Protein AF-A0A135SQZ9-F1 (afdb_monomer_lite)

Radius of gyration: 16.14 Å; chains: 1; bounding box: 39×39×43 Å

Secondary structure (DSSP, 8-state):
-HHHHHHHHHHHHHHHGGG-S-S--EEEEE--TTSTT---EEEEEE-SSGGGT---TTS-TTTTHHHH-TTS--S------PPS--PPPPPHHHHHIIIIIIHHHHHHHHHHHTT--

pLDDT: mean 85.38, std 8.48, range [63.5, 97.44]

Structure (mmCIF, N/CA/C/O backbone):
data_AF-A0A135SQZ9-F1
#
_entry.id   AF-A0A135SQZ9-F1
#
loop_
_atom_site.group_PDB
_atom_site.id
_atom_site.type_symbol
_atom_site.label_atom_id
_atom_site.label_alt_id
_atom_site.label_comp_id
_atom_site.label_asym_id
_atom_site.label_entity_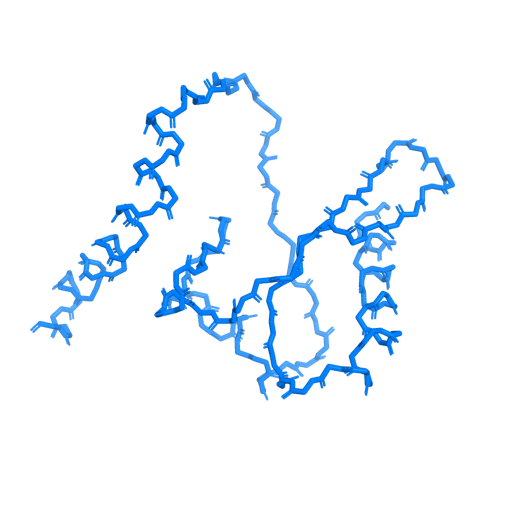id
_atom_site.label_seq_id
_atom_site.pdbx_PDB_ins_code
_atom_site.Cartn_x
_atom_site.Cartn_y
_atom_site.Cartn_z
_atom_site.occupancy
_atom_site.B_iso_or_equiv
_atom_site.auth_seq_id
_atom_site.auth_comp_id
_atom_site.auth_asym_id
_atom_site.auth_atom_id
_atom_site.pdbx_PDB_model_num
ATOM 1 N N . MET A 1 1 ? 0.351 -3.744 17.844 1.00 87.19 1 MET A N 1
ATOM 2 C CA . MET A 1 1 ? 0.010 -2.603 16.967 1.00 87.19 1 MET A CA 1
ATOM 3 C C . MET A 1 1 ? 0.048 -2.998 15.489 1.00 87.19 1 MET A C 1
ATOM 5 O O . MET A 1 1 ? -1.019 -3.154 14.916 1.00 87.19 1 MET A O 1
ATOM 9 N N . LEU A 1 2 ? 1.218 -3.277 14.897 1.00 89.44 2 LEU A N 1
ATOM 10 C CA . LEU A 1 2 ? 1.350 -3.604 13.460 1.00 89.44 2 LEU A CA 1
ATOM 11 C C . LEU A 1 2 ? 0.517 -4.811 13.000 1.00 89.44 2 LEU A C 1
ATOM 13 O O . LEU A 1 2 ? -0.160 -4.740 11.982 1.00 89.44 2 LEU A O 1
ATOM 17 N N . GLY A 1 3 ? 0.480 -5.893 13.786 1.00 91.00 3 GLY A N 1
ATOM 18 C CA . GLY A 1 3 ? -0.378 -7.044 13.471 1.00 91.00 3 GLY A CA 1
ATOM 19 C C . GLY A 1 3 ? -1.875 -6.702 13.448 1.00 91.00 3 GLY A C 1
ATOM 20 O O . GLY A 1 3 ? -2.613 -7.223 12.615 1.00 91.00 3 GLY A O 1
ATOM 21 N N . ARG A 1 4 ? -2.324 -5.776 14.311 1.00 93.69 4 ARG A N 1
ATOM 22 C CA . ARG A 1 4 ? -3.709 -5.274 14.310 1.00 93.69 4 ARG A CA 1
ATOM 23 C C . ARG A 1 4 ? -3.971 -4.406 13.080 1.00 93.69 4 ARG A C 1
ATOM 25 O O . ARG A 1 4 ? -5.000 -4.599 12.447 1.00 93.69 4 ARG A O 1
ATOM 32 N N . LEU A 1 5 ? -3.033 -3.527 12.718 1.00 94.06 5 LEU A N 1
ATOM 33 C CA . LEU A 1 5 ? -3.103 -2.711 11.502 1.00 94.06 5 LEU A CA 1
ATOM 34 C C . LEU A 1 5 ? -3.258 -3.594 10.253 1.00 94.06 5 LEU A C 1
ATOM 36 O O . LEU A 1 5 ? -4.218 -3.435 9.506 1.00 94.06 5 LEU A O 1
ATOM 40 N N . ALA A 1 6 ? -2.375 -4.583 10.080 1.00 93.06 6 ALA A N 1
ATOM 41 C CA . ALA A 1 6 ? -2.443 -5.526 8.964 1.00 93.06 6 ALA A CA 1
ATOM 42 C C . ALA A 1 6 ? -3.755 -6.327 8.953 1.00 93.06 6 ALA A C 1
ATOM 44 O O . ALA A 1 6 ? -4.372 -6.506 7.905 1.00 93.06 6 ALA A O 1
ATOM 45 N N . SER A 1 7 ? -4.216 -6.787 10.121 1.00 93.88 7 SER A N 1
ATOM 46 C CA . SER A 1 7 ? -5.485 -7.511 10.233 1.00 93.88 7 SER A CA 1
ATOM 47 C C . SER A 1 7 ? -6.680 -6.650 9.814 1.00 93.88 7 SER A C 1
ATOM 49 O O . SER A 1 7 ? -7.496 -7.085 9.002 1.00 93.88 7 SER A O 1
ATOM 51 N N . GLN A 1 8 ? -6.758 -5.409 10.303 1.00 95.81 8 GLN A N 1
ATOM 52 C CA . GLN A 1 8 ? -7.828 -4.484 9.936 1.00 95.81 8 GLN A CA 1
ATOM 53 C C . GLN A 1 8 ? -7.774 -4.093 8.451 1.00 95.81 8 GLN A C 1
ATOM 55 O O . GLN A 1 8 ? -8.821 -4.044 7.813 1.00 95.81 8 GLN A O 1
ATOM 60 N N . ALA A 1 9 ? -6.587 -3.899 7.868 1.00 94.38 9 ALA A N 1
ATOM 61 C CA . ALA A 1 9 ? -6.439 -3.638 6.435 1.00 94.38 9 ALA A CA 1
ATOM 62 C C . ALA A 1 9 ? -6.925 -4.819 5.571 1.00 94.38 9 ALA A C 1
ATOM 64 O O . ALA A 1 9 ? -7.659 -4.624 4.604 1.00 94.38 9 ALA A O 1
ATOM 65 N N . ARG A 1 10 ? -6.610 -6.064 5.956 1.00 91.94 10 ARG A N 1
ATOM 66 C CA . ARG A 1 10 ? -7.148 -7.260 5.278 1.00 91.94 10 ARG A CA 1
ATOM 67 C C . ARG A 1 10 ? -8.662 -7.379 5.423 1.00 91.94 10 ARG A C 1
ATOM 69 O O . ARG A 1 10 ? -9.344 -7.786 4.483 1.00 91.94 10 ARG A O 1
ATOM 76 N N . HIS A 1 11 ? -9.194 -7.024 6.591 1.00 94.19 11 HIS A N 1
ATOM 77 C CA . HIS A 1 11 ? -10.635 -7.005 6.813 1.00 94.19 11 HIS A CA 1
ATOM 78 C C . HIS A 1 11 ? -11.326 -5.940 5.950 1.00 94.19 11 HIS A C 1
ATOM 80 O O . HIS A 1 11 ? -12.350 -6.234 5.337 1.00 94.19 11 HIS A O 1
ATOM 86 N N . LEU A 1 12 ? -10.740 -4.743 5.836 1.00 94.56 12 LEU A N 1
ATOM 87 C CA . LEU A 1 12 ? -11.196 -3.700 4.917 1.00 94.56 12 LEU A CA 1
ATOM 88 C C . LEU A 1 12 ? -11.238 -4.226 3.477 1.00 94.56 12 LEU A C 1
ATOM 90 O O . LEU A 1 12 ? -12.286 -4.135 2.845 1.00 94.56 12 LEU A O 1
ATOM 94 N N . TRP A 1 13 ? -10.150 -4.837 2.991 1.00 91.62 13 TRP A N 1
ATOM 95 C CA . TRP A 1 13 ? -10.116 -5.446 1.656 1.00 91.62 13 TRP A CA 1
ATOM 96 C C . TRP A 1 13 ? -11.230 -6.478 1.469 1.00 91.62 13 TRP A C 1
ATOM 98 O O . TRP A 1 13 ? -11.989 -6.393 0.512 1.00 91.62 13 TRP A O 1
ATOM 108 N N . SER A 1 14 ? -11.391 -7.400 2.420 1.00 91.44 14 SER A N 1
ATOM 109 C CA . SER A 1 14 ? -12.410 -8.459 2.349 1.00 91.44 14 SER A CA 1
ATOM 110 C C . SER A 1 14 ? -13.838 -7.911 2.244 1.00 91.44 14 SER A C 1
ATOM 112 O O . SER A 1 14 ? -14.709 -8.574 1.688 1.00 91.44 14 SER A O 1
ATOM 114 N N . ARG A 1 15 ? -14.085 -6.708 2.779 1.00 94.38 15 ARG A N 1
ATOM 115 C CA . ARG A 1 15 ? -15.381 -6.028 2.697 1.00 94.38 15 ARG A CA 1
ATOM 116 C C . ARG A 1 15 ? -15.614 -5.335 1.362 1.00 94.38 15 ARG A C 1
ATOM 118 O O . ARG A 1 15 ? -16.744 -5.350 0.900 1.00 94.38 15 ARG A O 1
ATOM 125 N N . ILE A 1 16 ? -14.589 -4.706 0.786 1.00 93.50 16 ILE A N 1
ATOM 126 C CA . ILE A 1 16 ? -14.742 -3.897 -0.435 1.00 93.50 16 ILE A CA 1
ATOM 127 C C . ILE A 1 16 ? -14.502 -4.703 -1.714 1.00 93.50 16 ILE A C 1
ATOM 129 O O . ILE A 1 16 ? -15.097 -4.397 -2.737 1.00 93.50 16 ILE A O 1
ATOM 133 N N . ALA A 1 17 ? -13.664 -5.743 -1.669 1.00 90.94 17 ALA A N 1
ATOM 134 C CA . ALA A 1 17 ? -13.288 -6.539 -2.837 1.00 90.94 17 ALA A CA 1
ATOM 135 C C . ALA A 1 17 ? -14.475 -7.112 -3.634 1.00 90.94 17 ALA A C 1
ATOM 137 O O . ALA A 1 17 ? -14.402 -7.079 -4.861 1.00 90.94 17 ALA A O 1
ATOM 138 N N . PRO A 1 18 ? -15.567 -7.604 -3.007 1.00 93.06 18 PRO A N 1
ATOM 139 C CA . PRO A 1 18 ? -16.712 -8.136 -3.750 1.00 93.06 18 PRO A CA 1
ATOM 140 C C . PRO A 1 18 ? -17.408 -7.118 -4.662 1.00 93.06 18 PRO A C 1
ATOM 142 O O . PRO A 1 18 ? -18.033 -7.520 -5.640 1.00 93.06 18 PRO A O 1
ATOM 145 N N . ASP A 1 19 ? -17.291 -5.822 -4.360 1.00 93.38 19 ASP A N 1
ATOM 146 C CA . ASP A 1 19 ? -17.930 -4.740 -5.117 1.00 93.38 19 ASP A CA 1
ATOM 147 C C . ASP A 1 19 ? -17.033 -4.195 -6.247 1.00 93.38 19 ASP A C 1
ATOM 149 O O . ASP A 1 19 ? -17.442 -3.319 -7.013 1.00 93.38 19 ASP A O 1
ATOM 153 N N . LEU A 1 20 ? -15.795 -4.689 -6.358 1.00 88.88 20 LEU A N 1
ATOM 154 C CA . LEU A 1 20 ? -14.786 -4.187 -7.286 1.00 88.88 20 LEU A CA 1
ATOM 155 C C . LEU A 1 20 ? -14.625 -5.132 -8.484 1.00 88.88 20 LEU A C 1
ATOM 157 O O . LEU A 1 20 ? -14.487 -6.343 -8.345 1.00 88.88 20 LEU A O 1
ATOM 161 N N . ASN A 1 21 ? -14.574 -4.563 -9.692 1.00 88.12 21 ASN A N 1
ATOM 162 C CA . ASN A 1 21 ? -14.432 -5.317 -10.947 1.00 88.12 21 ASN A CA 1
ATOM 163 C C . ASN A 1 21 ? -12.968 -5.590 -11.347 1.00 88.12 21 ASN A C 1
ATOM 165 O O . ASN A 1 21 ? -12.681 -5.862 -12.514 1.00 88.12 21 ASN A O 1
ATOM 169 N N . PHE A 1 22 ? -12.025 -5.504 -10.411 1.00 84.62 22 PHE A N 1
ATOM 170 C CA . PHE A 1 22 ? -10.604 -5.758 -10.654 1.00 84.62 22 PHE A CA 1
ATOM 171 C C . PHE A 1 22 ? -10.046 -6.772 -9.657 1.00 84.62 22 PHE A C 1
ATOM 173 O O . PHE A 1 22 ? -10.502 -6.881 -8.524 1.00 84.62 22 PHE A O 1
ATOM 180 N N . LYS A 1 23 ? -9.050 -7.541 -10.109 1.00 79.56 23 LYS A N 1
ATOM 181 C CA . LYS A 1 23 ? -8.460 -8.649 -9.339 1.00 79.56 23 LYS A CA 1
ATOM 182 C C . LYS A 1 23 ? -7.366 -8.203 -8.369 1.00 79.56 23 LYS A C 1
ATOM 184 O O . LYS A 1 23 ? -7.062 -8.932 -7.431 1.00 79.56 23 LYS A O 1
ATOM 189 N N . SER A 1 24 ? -6.759 -7.047 -8.617 1.00 86.88 24 SER A N 1
ATOM 190 C CA . SER A 1 24 ? -5.675 -6.491 -7.813 1.00 86.88 24 SER A CA 1
ATOM 191 C C . SER A 1 24 ? -5.701 -4.967 -7.857 1.00 86.88 24 SER A C 1
ATOM 193 O O . SER A 1 24 ? -6.098 -4.364 -8.855 1.00 86.88 24 SER A O 1
ATOM 195 N N . CYS A 1 25 ? -5.289 -4.354 -6.753 1.00 91.56 25 CYS A N 1
ATOM 196 C CA . CYS A 1 25 ? -5.163 -2.913 -6.586 1.00 91.56 25 CYS A CA 1
ATOM 197 C C . CYS A 1 25 ? -4.172 -2.610 -5.460 1.00 91.56 25 CYS A C 1
ATOM 199 O O . CYS A 1 25 ? -3.794 -3.503 -4.697 1.00 91.56 25 CYS A O 1
ATOM 201 N N . ILE A 1 26 ? -3.804 -1.342 -5.333 1.00 92.19 26 ILE A N 1
ATOM 202 C CA . ILE A 1 26 ? -3.120 -0.794 -4.165 1.00 92.19 26 ILE A CA 1
ATOM 203 C C . ILE A 1 26 ? -4.137 0.008 -3.355 1.00 92.19 26 ILE A C 1
ATOM 205 O O . ILE A 1 26 ? -4.933 0.758 -3.916 1.00 92.19 26 ILE A O 1
ATOM 209 N N . LEU A 1 27 ? -4.150 -0.201 -2.039 1.00 93.62 27 LEU A N 1
ATOM 210 C CA . LEU A 1 27 ? -5.020 0.523 -1.117 1.00 93.62 27 LEU A CA 1
ATOM 211 C C . LEU A 1 27 ? -4.168 1.447 -0.261 1.00 93.62 27 LEU A C 1
ATOM 213 O O . LEU A 1 27 ? -3.340 0.967 0.516 1.00 93.62 27 LEU A O 1
ATOM 217 N N . ASP A 1 28 ? -4.439 2.742 -0.340 1.00 94.31 28 ASP A N 1
ATOM 218 C CA . ASP A 1 28 ? -3.902 3.693 0.621 1.00 94.31 28 ASP A CA 1
ATOM 219 C C . ASP A 1 28 ? -4.858 3.790 1.800 1.00 94.31 28 ASP A C 1
ATOM 221 O O . ASP A 1 28 ? -6.065 4.023 1.656 1.00 94.31 28 ASP A O 1
ATOM 225 N N . VAL A 1 29 ? -4.310 3.567 2.990 1.00 95.69 29 VAL A N 1
ATOM 226 C CA . VAL A 1 29 ? -5.078 3.496 4.226 1.00 95.69 29 VAL A CA 1
ATOM 227 C C . VAL A 1 29 ? -4.517 4.426 5.287 1.00 95.69 29 VAL A C 1
ATOM 229 O O . VAL A 1 29 ? -3.313 4.650 5.380 1.00 95.69 29 VAL A O 1
ATOM 232 N N . TYR A 1 30 ? -5.408 4.927 6.133 1.00 95.56 30 TYR A N 1
ATOM 233 C CA . TYR A 1 30 ? -5.072 5.756 7.280 1.00 95.56 30 TYR A CA 1
ATOM 234 C C . TYR A 1 30 ? -5.479 5.071 8.584 1.00 95.56 30 TYR A C 1
ATOM 236 O O . TYR A 1 30 ? -6.560 4.489 8.671 1.00 95.56 30 TYR A O 1
ATOM 244 N N . ALA A 1 31 ? -4.626 5.164 9.604 1.00 95.25 31 ALA A N 1
ATOM 245 C CA . ALA A 1 31 ? -4.913 4.692 10.953 1.00 95.25 31 ALA A CA 1
ATOM 246 C C . ALA A 1 31 ? -4.140 5.514 11.996 1.00 95.25 31 ALA A C 1
ATOM 248 O O . ALA A 1 31 ? -2.925 5.686 11.889 1.00 95.25 31 ALA A O 1
ATOM 249 N N . GLU A 1 32 ? -4.827 5.956 13.048 1.00 94.19 32 GLU A N 1
ATOM 250 C CA . GLU A 1 32 ? -4.218 6.626 14.203 1.00 94.19 32 GLU A CA 1
ATOM 251 C C . GLU A 1 32 ? -3.679 5.590 15.192 1.00 94.19 32 GLU A C 1
ATOM 253 O O . GLU A 1 32 ? -4.249 5.351 16.245 1.00 94.19 32 GLU A O 1
ATOM 258 N N . VAL A 1 33 ? -2.573 4.929 14.854 1.00 89.75 33 VAL A N 1
ATOM 259 C CA . VAL A 1 33 ? -2.110 3.721 15.568 1.00 89.75 33 VAL A CA 1
ATOM 260 C C . VAL A 1 33 ? -1.742 3.910 17.051 1.00 89.75 33 VAL A C 1
ATOM 262 O O . VAL A 1 33 ? -1.533 2.916 17.747 1.00 89.75 33 VAL A O 1
ATOM 265 N N . LEU A 1 34 ? -1.646 5.155 17.532 1.00 89.12 34 LEU A N 1
ATOM 266 C CA . LEU A 1 34 ? -1.449 5.480 18.950 1.00 89.12 34 LEU A CA 1
ATOM 267 C C . LEU A 1 34 ? -2.749 5.414 19.765 1.00 89.12 34 LEU A C 1
ATOM 269 O O . LEU A 1 34 ? -2.682 5.224 20.979 1.00 89.12 34 LEU A O 1
ATOM 273 N N . ASP A 1 35 ? -3.908 5.545 19.119 1.00 93.31 35 ASP A N 1
ATOM 274 C CA . ASP A 1 35 ? -5.206 5.315 19.747 1.00 93.31 35 ASP A CA 1
ATOM 275 C C . ASP A 1 35 ? -5.409 3.801 19.936 1.00 93.31 35 ASP A C 1
ATOM 277 O O . ASP A 1 35 ? -5.396 3.059 18.954 1.00 93.31 35 ASP A O 1
ATOM 281 N N . PRO A 1 36 ? -5.598 3.283 21.163 1.00 89.81 36 PRO A N 1
ATOM 282 C CA . PRO A 1 36 ? -5.868 1.863 21.371 1.00 89.81 36 PRO A CA 1
ATOM 283 C C . PRO A 1 36 ? -7.137 1.373 20.662 1.00 89.81 36 PRO A C 1
ATOM 285 O O . PRO A 1 36 ? -7.226 0.178 20.390 1.00 89.81 36 PRO A O 1
ATOM 288 N N . GLU A 1 37 ? -8.075 2.251 20.310 1.00 94.81 37 GLU A N 1
ATOM 289 C CA . GLU A 1 37 ? -9.313 1.920 19.600 1.00 94.81 37 GLU A CA 1
ATOM 290 C C . GLU A 1 37 ? -9.278 2.291 18.113 1.00 94.81 37 GLU A C 1
ATOM 292 O O . GLU A 1 37 ? -10.316 2.324 17.457 1.00 94.81 37 GLU A O 1
ATOM 297 N N . PHE A 1 38 ? -8.084 2.490 17.542 1.00 96.12 38 PHE A N 1
AT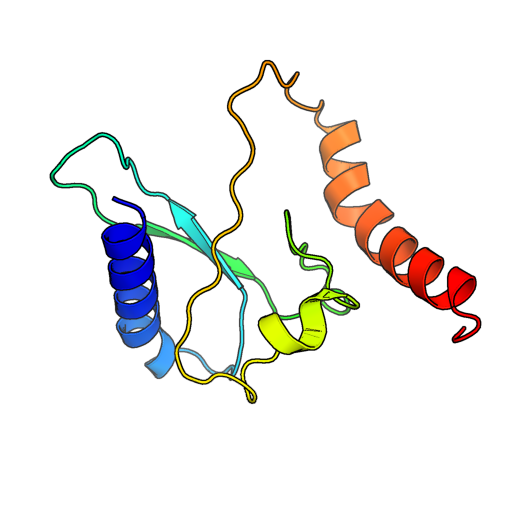OM 298 C CA . PHE A 1 38 ? -7.963 2.884 16.144 1.00 96.12 38 PHE A CA 1
ATOM 299 C C . PHE A 1 38 ? -8.659 1.918 15.172 1.00 96.12 38 PHE A C 1
ATOM 301 O O . PHE A 1 38 ? -8.680 0.684 15.347 1.00 96.12 38 PHE A O 1
ATOM 308 N N . GLU A 1 39 ? -9.124 2.521 14.079 1.00 96.06 39 GLU A N 1
ATOM 309 C CA . GLU A 1 39 ? -9.684 1.853 12.913 1.00 96.06 39 GLU A CA 1
ATOM 310 C C . GLU A 1 39 ? -8.947 2.268 11.638 1.00 96.06 39 GLU A C 1
ATOM 312 O O . GLU A 1 39 ? -8.610 3.438 11.438 1.00 96.06 39 GLU A O 1
ATOM 317 N N . VAL A 1 40 ? -8.730 1.294 10.758 1.00 97.44 40 VAL A N 1
ATOM 318 C CA . VAL A 1 40 ? -8.226 1.513 9.402 1.00 97.44 40 VAL A CA 1
ATOM 319 C C . VAL A 1 40 ? -9.314 2.119 8.518 1.00 97.44 40 VAL A C 1
ATOM 321 O O . VAL A 1 40 ? -10.392 1.548 8.357 1.00 97.44 40 VAL A O 1
ATOM 324 N N . LYS A 1 41 ? -8.999 3.252 7.889 1.00 96.81 41 LYS A N 1
ATOM 325 C CA . LYS A 1 41 ? -9.870 3.970 6.953 1.00 96.81 41 LYS A CA 1
ATOM 326 C C . LYS A 1 41 ? -9.266 3.942 5.552 1.00 96.81 41 LYS A C 1
ATOM 328 O O . LYS A 1 41 ? -8.072 4.187 5.397 1.00 96.81 41 LYS A O 1
ATOM 333 N N . LEU A 1 42 ? -10.089 3.658 4.544 1.00 96.62 42 LEU A N 1
ATOM 334 C CA . LEU A 1 42 ? -9.697 3.769 3.138 1.00 96.62 42 LEU A CA 1
ATOM 335 C C . LEU A 1 42 ? -9.529 5.247 2.765 1.00 96.62 42 LEU A C 1
ATOM 337 O O . LEU A 1 42 ? -10.414 6.048 3.064 1.00 96.62 42 LEU A O 1
ATOM 341 N N . ILE A 1 43 ? -8.426 5.583 2.101 1.00 96.50 43 ILE A N 1
ATOM 342 C CA . ILE A 1 43 ? -8.166 6.921 1.558 1.00 96.50 43 ILE A CA 1
ATOM 343 C C . ILE A 1 43 ? -8.292 6.903 0.038 1.00 96.50 43 ILE A C 1
ATOM 345 O O . ILE A 1 43 ? -9.032 7.707 -0.525 1.00 96.50 43 ILE A O 1
ATOM 349 N N . GLU A 1 44 ? -7.608 5.964 -0.614 1.00 94.00 44 GLU A N 1
ATOM 350 C CA . GLU A 1 44 ? -7.536 5.884 -2.071 1.00 94.00 44 GLU A CA 1
ATOM 351 C C . GLU A 1 44 ? -7.411 4.428 -2.541 1.00 94.00 44 GLU A C 1
ATOM 353 O O . GLU A 1 44 ? -6.889 3.565 -1.829 1.00 94.00 44 GLU A O 1
ATOM 358 N N . ILE A 1 45 ? -7.916 4.161 -3.749 1.00 93.44 45 ILE A N 1
ATOM 359 C CA . ILE A 1 45 ? -7.688 2.913 -4.476 1.00 93.44 45 ILE A CA 1
ATOM 360 C C . ILE A 1 45 ? -6.908 3.250 -5.742 1.00 93.44 45 ILE A C 1
ATOM 362 O O . ILE A 1 45 ? -7.406 3.962 -6.614 1.00 93.44 45 ILE A O 1
ATOM 366 N N . ASN A 1 46 ? -5.718 2.678 -5.850 1.00 91.69 46 ASN A N 1
ATOM 367 C CA . ASN A 1 46 ? -4.809 2.836 -6.969 1.00 91.69 46 ASN A CA 1
ATOM 368 C C . ASN A 1 46 ? -4.746 1.544 -7.807 1.00 91.69 46 ASN A C 1
ATOM 370 O O . ASN A 1 46 ? -4.934 0.443 -7.271 1.00 91.69 46 ASN A O 1
ATOM 374 N N . PRO A 1 47 ? -4.497 1.634 -9.127 1.00 90.69 47 PRO A N 1
ATOM 375 C CA . PRO A 1 47 ? -4.266 0.447 -9.941 1.00 90.69 47 PRO A CA 1
ATOM 376 C C . PRO A 1 47 ? -3.009 -0.311 -9.477 1.00 90.69 47 PRO A C 1
ATOM 378 O O . PRO A 1 47 ? -2.172 0.199 -8.738 1.00 90.69 47 PRO A O 1
ATOM 381 N N . TRP A 1 48 ? -2.883 -1.578 -9.868 1.00 90.44 48 TRP A N 1
ATOM 382 C CA . TRP A 1 48 ? -1.722 -2.388 -9.498 1.00 90.44 48 TRP A CA 1
ATOM 383 C C . TRP A 1 48 ? -0.591 -2.225 -10.526 1.00 90.44 48 TRP A C 1
ATOM 385 O O . TRP A 1 48 ? -0.803 -2.424 -11.722 1.00 90.44 48 TRP A O 1
ATOM 395 N N . GLY A 1 49 ? 0.620 -1.926 -10.050 1.00 86.19 49 GLY A N 1
ATOM 396 C CA . GLY A 1 49 ? 1.860 -1.957 -10.830 1.00 86.19 49 GLY A CA 1
ATOM 397 C C . GLY A 1 49 ? 2.352 -0.604 -11.360 1.00 86.19 49 GLY A C 1
ATOM 398 O O . GLY A 1 49 ? 1.568 0.279 -11.712 1.00 86.19 49 GLY A O 1
ATOM 399 N N . ALA A 1 50 ? 3.679 -0.490 -11.510 1.00 82.94 50 ALA A N 1
ATOM 400 C CA . ALA A 1 50 ? 4.363 0.690 -12.061 1.00 82.94 50 ALA A CA 1
ATOM 401 C C . ALA A 1 50 ? 3.833 1.120 -13.437 1.00 82.94 50 ALA A C 1
ATOM 403 O O . ALA A 1 50 ? 3.703 2.309 -13.715 1.00 82.94 50 ALA A O 1
ATOM 404 N N . HIS A 1 51 ? 3.489 0.154 -14.295 1.00 80.38 51 HIS A N 1
ATOM 405 C CA . HIS A 1 51 ? 2.963 0.402 -15.643 1.00 80.38 51 HIS A CA 1
ATOM 406 C C . HIS A 1 51 ? 1.646 1.199 -15.644 1.00 80.38 51 HIS A C 1
ATOM 408 O O . HIS A 1 51 ? 1.313 1.823 -16.648 1.00 80.38 51 HIS A O 1
ATOM 414 N N . SER A 1 52 ? 0.910 1.192 -14.528 1.00 82.81 52 SER A N 1
ATOM 415 C CA . SER A 1 52 ? -0.316 1.972 -14.336 1.00 82.81 52 SER A CA 1
ATOM 416 C C . SER A 1 52 ? -0.070 3.318 -13.637 1.00 82.81 52 SER A C 1
ATOM 418 O O . SER A 1 52 ? -1.021 4.021 -13.304 1.00 82.81 52 SER A O 1
ATOM 420 N N . GLY A 1 53 ? 1.196 3.693 -13.418 1.00 78.75 53 GLY A N 1
ATOM 421 C CA . GLY A 1 53 ? 1.587 4.934 -12.746 1.00 78.75 53 GLY A CA 1
ATOM 422 C C . GLY A 1 53 ? 1.482 4.885 -11.221 1.00 78.75 53 GLY A C 1
ATOM 423 O O . GLY A 1 53 ? 1.520 5.933 -10.582 1.00 78.75 53 GLY A O 1
ATOM 424 N N . SER A 1 54 ? 1.338 3.698 -10.628 1.00 84.88 54 SER A N 1
ATOM 425 C CA . SER A 1 54 ? 1.236 3.547 -9.176 1.00 84.88 54 SER A CA 1
ATOM 426 C C . SER A 1 54 ? 2.607 3.381 -8.536 1.00 84.88 54 SER A C 1
ATOM 428 O O . SER A 1 54 ? 3.370 2.479 -8.885 1.00 84.88 54 SER A O 1
ATOM 430 N N . GLY A 1 55 ? 2.912 4.246 -7.571 1.00 82.38 55 GLY A N 1
ATOM 431 C CA . GLY A 1 55 ? 4.093 4.101 -6.728 1.00 82.38 55 GLY A CA 1
ATOM 432 C C . GLY A 1 55 ? 3.958 2.952 -5.734 1.00 82.38 55 GLY A C 1
ATOM 433 O O . GLY A 1 55 ? 2.858 2.573 -5.341 1.00 82.38 55 GLY A O 1
ATOM 434 N N . SER A 1 56 ? 5.098 2.410 -5.320 1.00 83.62 56 SER A N 1
ATOM 435 C CA . SER A 1 56 ? 5.208 1.301 -4.362 1.00 83.62 56 SER A CA 1
ATOM 436 C C . SER A 1 56 ? 5.828 1.718 -3.019 1.00 83.62 56 SER A C 1
ATOM 438 O O . SER A 1 56 ? 6.019 0.884 -2.134 1.00 83.62 56 SER A O 1
ATOM 440 N N . LEU A 1 57 ? 6.101 3.018 -2.834 1.00 87.00 57 LEU A N 1
ATOM 441 C CA . LEU A 1 57 ? 6.692 3.610 -1.627 1.00 87.00 57 LEU A CA 1
ATOM 442 C C . LEU A 1 57 ? 8.005 2.918 -1.214 1.00 87.00 57 LEU A C 1
ATOM 444 O O . LEU A 1 57 ? 9.029 3.112 -1.855 1.00 87.00 57 LEU A O 1
ATOM 448 N N . LEU A 1 58 ? 7.985 2.131 -0.132 1.00 89.62 58 LEU A N 1
ATOM 449 C CA . LEU A 1 58 ? 9.151 1.414 0.405 1.00 89.62 58 LEU A CA 1
ATOM 450 C C . LEU A 1 58 ? 9.394 0.059 -0.263 1.00 89.62 58 LEU A C 1
ATOM 452 O O . LEU A 1 58 ? 10.289 -0.684 0.146 1.00 89.62 58 LEU A O 1
ATOM 456 N N . PHE A 1 59 ? 8.572 -0.291 -1.242 1.00 90.38 59 PHE A N 1
ATOM 457 C CA . PHE A 1 59 ? 8.759 -1.449 -2.097 1.00 90.38 59 PHE A CA 1
ATOM 458 C C . PHE A 1 59 ? 9.227 -0.992 -3.474 1.00 90.38 59 PHE A C 1
ATOM 460 O O . PHE A 1 59 ? 8.949 0.133 -3.886 1.00 90.38 59 PHE A O 1
ATOM 467 N N . HIS A 1 60 ? 9.912 -1.870 -4.190 1.00 87.44 60 HIS A N 1
ATOM 468 C CA . HIS A 1 60 ? 10.318 -1.663 -5.573 1.00 87.44 60 HIS A CA 1
ATOM 469 C C . HIS A 1 60 ? 9.618 -2.707 -6.441 1.00 87.44 60 HIS A C 1
ATOM 471 O O . HIS A 1 60 ? 9.668 -3.895 -6.128 1.00 87.44 60 HIS A O 1
ATOM 477 N N . TRP A 1 61 ? 8.976 -2.300 -7.538 1.00 87.19 61 TRP A N 1
ATOM 478 C CA . TRP A 1 61 ? 8.104 -3.207 -8.292 1.00 87.19 61 TRP A CA 1
ATOM 479 C C . TRP A 1 61 ? 8.842 -4.417 -8.866 1.00 87.19 61 TRP A C 1
ATOM 481 O O . TRP A 1 61 ? 8.324 -5.531 -8.815 1.00 87.19 61 TRP A O 1
ATOM 491 N N . LEU A 1 62 ? 10.055 -4.205 -9.384 1.00 85.00 62 LEU A N 1
ATOM 492 C CA . LEU A 1 62 ? 10.902 -5.282 -9.900 1.00 85.00 62 LEU A CA 1
ATOM 493 C C . LEU A 1 62 ? 11.558 -6.134 -8.803 1.00 85.00 62 LEU A C 1
ATOM 495 O O . LEU A 1 62 ? 11.509 -7.360 -8.886 1.00 85.00 62 LEU A O 1
ATOM 499 N N . ASP A 1 63 ? 12.159 -5.521 -7.780 1.00 85.88 63 ASP A N 1
ATOM 500 C CA . ASP A 1 63 ? 12.913 -6.274 -6.763 1.00 85.88 63 ASP A CA 1
ATOM 501 C C . ASP A 1 63 ? 12.036 -7.006 -5.762 1.00 85.88 63 ASP A C 1
ATOM 503 O O . ASP A 1 63 ? 12.401 -8.076 -5.277 1.00 85.88 63 ASP A O 1
ATOM 507 N N . ASP A 1 64 ? 10.851 -6.467 -5.497 1.00 89.69 64 ASP A N 1
ATOM 508 C CA . ASP A 1 64 ? 9.883 -7.058 -4.586 1.00 89.69 64 ASP A CA 1
ATOM 509 C C . ASP A 1 64 ? 8.761 -7.790 -5.330 1.00 89.69 64 ASP A C 1
ATOM 511 O O . ASP A 1 64 ? 7.729 -8.082 -4.733 1.00 89.69 64 ASP A O 1
ATOM 515 N N . ALA A 1 65 ? 8.938 -8.128 -6.613 1.00 88.25 65 ALA A N 1
ATOM 516 C CA . ALA A 1 65 ? 7.894 -8.750 -7.432 1.00 88.25 65 ALA A CA 1
ATOM 517 C C . ALA A 1 65 ? 7.288 -10.008 -6.779 1.00 88.25 65 ALA A C 1
ATOM 519 O O . ALA A 1 65 ? 6.073 -10.171 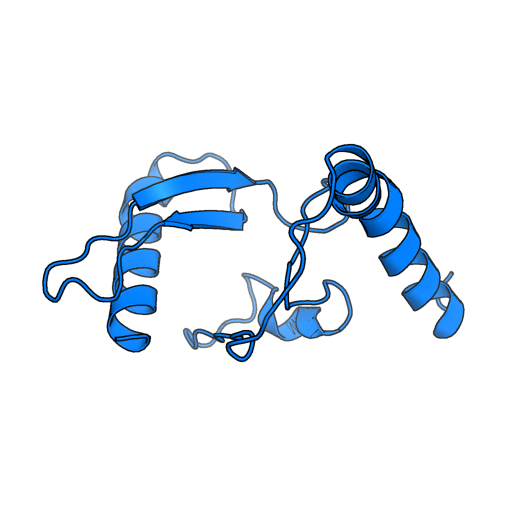-6.769 1.00 88.25 65 ALA A O 1
ATOM 520 N N . ALA A 1 66 ? 8.109 -10.855 -6.149 1.00 87.00 66 ALA A N 1
ATOM 521 C CA . ALA A 1 66 ? 7.637 -12.046 -5.430 1.00 87.00 66 ALA A CA 1
ATOM 522 C C . ALA A 1 66 ? 6.792 -11.719 -4.176 1.00 87.00 66 ALA A C 1
ATOM 524 O O . ALA A 1 66 ? 5.991 -12.537 -3.732 1.00 87.00 66 ALA A O 1
ATOM 525 N N . ILE A 1 67 ? 6.971 -10.528 -3.596 1.00 88.44 67 ILE A N 1
ATOM 526 C CA . ILE A 1 67 ? 6.226 -10.019 -2.432 1.00 88.44 67 ILE A CA 1
ATOM 527 C C . ILE A 1 67 ? 4.992 -9.212 -2.870 1.00 88.44 67 ILE A C 1
ATOM 529 O O . ILE A 1 67 ? 4.067 -9.042 -2.082 1.00 88.44 67 ILE A O 1
ATOM 533 N N . LEU A 1 68 ? 4.967 -8.702 -4.101 1.00 87.81 68 LEU A N 1
ATOM 534 C CA . LEU A 1 68 ? 3.885 -7.862 -4.619 1.00 87.81 68 LEU A CA 1
ATOM 535 C C . LEU A 1 68 ? 2.920 -8.609 -5.553 1.00 87.81 68 LEU A C 1
ATOM 537 O O . LEU A 1 68 ? 1.854 -8.066 -5.855 1.00 87.81 68 LEU A O 1
ATOM 541 N N . ASP A 1 69 ? 3.285 -9.805 -6.032 1.00 85.25 69 ASP A N 1
ATOM 542 C CA . ASP A 1 69 ? 2.460 -10.635 -6.916 1.00 85.25 69 ASP A CA 1
ATOM 543 C C . ASP A 1 69 ? 1.245 -11.220 -6.170 1.00 85.25 69 ASP A C 1
ATOM 545 O O . ASP A 1 69 ? 1.394 -12.180 -5.407 1.00 85.25 69 ASP A O 1
ATOM 549 N N . PRO A 1 70 ? 0.015 -10.750 -6.469 1.00 77.81 70 PRO A N 1
ATOM 550 C CA . PRO A 1 70 ? -1.204 -11.201 -5.802 1.00 77.81 70 PRO A CA 1
ATOM 551 C C . PRO A 1 70 ? -1.452 -12.715 -5.886 1.00 77.81 70 PRO A C 1
ATOM 553 O O . PRO A 1 70 ? -2.252 -13.242 -5.113 1.00 77.81 70 PRO A O 1
ATOM 556 N N . GLN A 1 71 ? -0.823 -13.416 -6.837 1.00 78.44 71 GLN A N 1
ATOM 557 C CA . GLN A 1 71 ? -1.020 -14.846 -7.078 1.00 78.44 71 GLN A CA 1
ATOM 558 C C . GLN A 1 71 ? -0.047 -15.748 -6.305 1.00 78.44 71 GLN A C 1
ATOM 560 O O . GLN A 1 71 ? -0.292 -16.951 -6.221 1.00 78.44 71 GLN A O 1
ATOM 565 N N . GLN A 1 72 ? 1.031 -15.204 -5.732 1.00 67.69 72 GLN A N 1
ATOM 566 C CA . GLN A 1 72 ? 2.107 -15.993 -5.110 1.00 67.69 72 GLN A CA 1
ATOM 567 C C . GLN A 1 72 ? 2.077 -16.014 -3.572 1.00 67.69 72 GLN A C 1
ATOM 569 O O . GLN A 1 72 ? 3.041 -16.442 -2.940 1.00 67.69 72 GLN A O 1
ATOM 574 N N . HIS A 1 73 ? 0.983 -15.591 -2.932 1.00 63.66 73 HIS A N 1
ATOM 575 C CA . HIS A 1 73 ? 0.979 -15.369 -1.483 1.00 63.66 73 HIS A CA 1
ATOM 576 C C . HIS A 1 73 ? 0.529 -16.557 -0.624 1.00 63.66 73 HIS A C 1
ATOM 578 O O . HIS A 1 73 ? -0.583 -17.066 -0.743 1.00 63.66 73 HIS A O 1
ATOM 584 N N . ASP A 1 74 ? 1.359 -16.886 0.368 1.00 67.56 74 ASP A N 1
ATOM 585 C CA . ASP A 1 74 ? 1.104 -17.816 1.478 1.00 67.56 74 ASP A CA 1
ATOM 586 C C . ASP A 1 74 ? 0.321 -17.173 2.649 1.00 67.56 74 ASP A C 1
ATOM 588 O O . ASP A 1 74 ? 0.310 -17.683 3.767 1.00 67.56 74 ASP A O 1
ATOM 592 N N . SER A 1 75 ? -0.380 -16.062 2.391 1.00 71.62 75 SER A N 1
ATOM 593 C CA . SER A 1 75 ? -1.073 -15.204 3.375 1.00 71.62 75 SER A CA 1
ATOM 594 C C . SER A 1 75 ? -0.173 -14.382 4.314 1.00 71.62 75 SER A C 1
ATOM 596 O O . SER A 1 75 ? -0.692 -13.690 5.201 1.00 71.62 75 SER A O 1
ATOM 598 N N . THR A 1 76 ? 1.150 -14.388 4.127 1.00 83.81 76 THR A N 1
ATOM 599 C CA . THR A 1 76 ? 2.068 -13.532 4.894 1.00 83.81 76 THR A CA 1
ATOM 600 C C . THR A 1 76 ? 1.929 -12.062 4.488 1.00 83.81 76 THR A C 1
ATOM 602 O O . THR A 1 76 ? 1.853 -11.726 3.310 1.00 83.81 76 THR A O 1
ATOM 605 N N . THR A 1 77 ? 1.908 -11.151 5.468 1.00 87.94 77 THR A N 1
ATOM 606 C CA . THR A 1 77 ? 1.900 -9.698 5.227 1.00 87.94 77 THR A CA 1
ATOM 607 C C . THR A 1 77 ? 3.272 -9.115 5.541 1.00 87.94 77 THR A C 1
ATOM 609 O O . THR A 1 77 ? 3.698 -9.132 6.696 1.00 87.94 77 THR A O 1
ATOM 612 N N . MET A 1 78 ? 3.944 -8.575 4.523 1.00 91.00 78 MET A N 1
ATOM 613 C CA . MET A 1 78 ? 5.197 -7.839 4.683 1.00 91.00 78 MET A CA 1
ATOM 614 C C . MET A 1 78 ? 4.909 -6.385 5.068 1.00 91.00 78 MET A C 1
ATOM 616 O O . MET A 1 78 ? 4.084 -5.727 4.439 1.00 91.00 78 MET A O 1
ATOM 620 N N . ILE A 1 79 ? 5.599 -5.875 6.088 1.00 92.12 79 ILE A N 1
ATOM 621 C CA . ILE A 1 79 ? 5.491 -4.478 6.522 1.00 92.12 79 ILE A CA 1
ATOM 622 C C . ILE A 1 79 ? 6.895 -3.881 6.538 1.00 92.12 79 ILE A C 1
ATOM 624 O O . ILE A 1 79 ? 7.764 -4.366 7.261 1.00 92.12 79 ILE A O 1
ATOM 628 N N . ARG A 1 80 ? 7.101 -2.811 5.766 1.00 92.19 80 ARG A N 1
ATOM 629 C CA . ARG A 1 80 ? 8.303 -1.972 5.821 1.00 92.19 80 ARG A CA 1
ATOM 630 C C . ARG A 1 80 ? 7.950 -0.656 6.497 1.00 92.19 80 ARG A C 1
ATOM 632 O O . ARG A 1 80 ? 6.910 -0.073 6.205 1.00 92.19 80 ARG A O 1
ATOM 639 N N . LEU A 1 81 ? 8.801 -0.217 7.416 1.00 89.81 81 LEU A N 1
ATOM 640 C CA . LEU A 1 81 ? 8.651 1.039 8.142 1.00 89.81 81 LEU A CA 1
ATOM 641 C C . LEU A 1 81 ? 9.890 1.890 7.899 1.00 89.81 81 LEU A C 1
ATOM 643 O O . LEU A 1 81 ? 10.997 1.360 7.828 1.00 89.81 81 LEU A O 1
ATOM 647 N N . LEU A 1 82 ? 9.694 3.200 7.801 1.00 87.25 82 LEU A N 1
ATOM 648 C CA . LEU A 1 82 ? 10.793 4.149 7.905 1.00 87.25 82 LEU A CA 1
ATOM 649 C C . LEU A 1 82 ? 11.120 4.366 9.378 1.00 87.25 82 LEU A C 1
ATOM 651 O O . LEU A 1 82 ? 10.218 4.450 10.217 1.00 87.25 82 LEU A O 1
ATOM 655 N N . GLU A 1 83 ? 12.408 4.471 9.684 1.00 84.06 83 GLU A N 1
ATOM 656 C CA . GLU A 1 83 ? 12.835 4.937 10.997 1.00 84.06 83 GLU A CA 1
ATOM 657 C C . GLU A 1 83 ? 12.336 6.365 11.226 1.00 84.06 83 GLU A C 1
ATOM 659 O O . GLU A 1 83 ? 12.262 7.180 10.301 1.00 84.06 83 GLU A O 1
ATOM 664 N N . ALA A 1 84 ? 11.976 6.667 12.474 1.00 79.25 84 ALA A N 1
ATOM 665 C CA . ALA A 1 84 ? 11.618 8.023 12.848 1.00 79.25 84 ALA A CA 1
ATOM 666 C C . ALA A 1 84 ? 12.829 8.937 12.619 1.00 79.25 84 ALA A C 1
ATOM 668 O O . ALA A 1 84 ? 13.901 8.712 13.178 1.00 79.25 84 ALA A O 1
ATOM 669 N N . GLY A 1 85 ? 12.645 9.972 11.808 1.00 77.56 85 GLY A N 1
ATOM 670 C CA . GLY A 1 85 ? 13.692 10.927 11.481 1.00 77.56 85 GLY A CA 1
ATOM 671 C C . GLY A 1 85 ? 13.112 12.271 11.069 1.00 77.56 85 GLY A C 1
ATOM 672 O O . GLY A 1 85 ? 11.926 12.393 10.754 1.00 77.56 85 GLY A O 1
ATOM 673 N N . GLU A 1 86 ? 13.961 13.293 11.071 1.00 74.31 86 GLU A N 1
ATOM 674 C CA . GLU A 1 86 ? 13.612 14.604 10.536 1.00 74.31 86 GLU A CA 1
ATOM 675 C C . GLU A 1 86 ? 13.705 14.560 9.008 1.00 74.31 86 GLU A C 1
ATOM 677 O O . GLU A 1 86 ? 14.754 14.800 8.414 1.00 74.31 86 GLU A O 1
ATOM 682 N N . ALA A 1 87 ? 12.597 14.217 8.355 1.00 68.94 87 ALA A N 1
ATOM 683 C CA . ALA A 1 87 ? 12.468 14.385 6.916 1.00 68.94 87 ALA A CA 1
ATOM 684 C C . ALA A 1 87 ? 11.858 15.759 6.627 1.00 68.94 87 ALA A C 1
ATOM 686 O O . ALA A 1 87 ? 10.769 16.090 7.102 1.00 68.94 87 ALA A O 1
ATOM 687 N N . LYS A 1 88 ? 12.547 16.569 5.819 1.00 79.06 88 LYS A N 1
ATOM 688 C CA . LYS A 1 88 ? 11.946 17.781 5.265 1.00 79.06 88 LYS A CA 1
ATOM 689 C C . LYS A 1 88 ? 10.822 17.354 4.323 1.00 79.06 88 LYS A C 1
ATOM 691 O O . LYS A 1 88 ? 11.065 16.590 3.392 1.00 79.06 88 LYS A O 1
ATOM 696 N N . ALA A 1 89 ? 9.610 17.854 4.558 1.00 78.88 89 ALA A N 1
ATOM 697 C CA . ALA A 1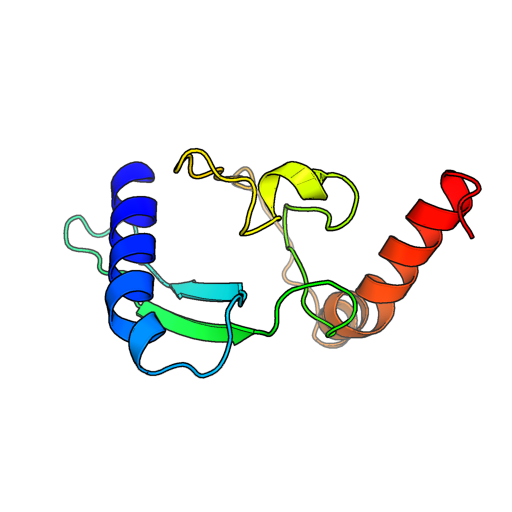 89 ? 8.506 17.626 3.635 1.00 78.88 89 ALA A CA 1
ATOM 698 C C . ALA A 1 89 ? 8.907 18.124 2.231 1.00 78.88 89 ALA A C 1
ATOM 700 O O . ALA A 1 89 ? 9.390 19.261 2.121 1.00 78.88 89 ALA A O 1
ATOM 701 N N . PRO A 1 90 ? 8.740 17.305 1.177 1.00 78.06 90 PRO A N 1
ATOM 702 C CA . PRO A 1 90 ? 9.042 17.739 -0.175 1.00 78.06 90 PRO A CA 1
ATOM 703 C C . PRO A 1 90 ? 8.128 18.904 -0.553 1.00 78.06 90 PRO A C 1
ATOM 705 O O . PRO A 1 90 ? 6.957 18.971 -0.169 1.00 78.06 90 PRO A O 1
ATOM 708 N N . THR A 1 91 ? 8.665 19.839 -1.324 1.00 88.81 91 THR A N 1
ATOM 709 C CA . THR A 1 91 ? 7.867 20.850 -2.013 1.00 88.81 91 THR A CA 1
ATOM 710 C C . THR A 1 91 ? 6.919 20.180 -3.007 1.00 88.81 91 THR A C 1
ATOM 712 O O . THR A 1 91 ? 7.092 19.023 -3.394 1.00 88.81 91 THR A O 1
ATOM 715 N N . ARG A 1 92 ? 5.903 20.918 -3.463 1.00 82.81 92 ARG A N 1
ATOM 716 C CA . ARG A 1 92 ? 4.948 20.415 -4.459 1.00 82.81 92 ARG A CA 1
ATOM 717 C C . ARG A 1 92 ? 5.639 19.916 -5.732 1.00 82.81 92 ARG A C 1
ATOM 719 O O . ARG A 1 92 ? 5.242 18.882 -6.259 1.00 82.81 92 ARG A O 1
ATOM 726 N N . ASP A 1 93 ? 6.642 20.644 -6.213 1.00 84.06 93 ASP A N 1
ATOM 727 C CA . ASP A 1 93 ? 7.348 20.297 -7.447 1.00 84.06 93 ASP A CA 1
ATOM 728 C C . ASP A 1 93 ? 8.211 19.046 -7.253 1.00 84.06 93 ASP A C 1
ATOM 730 O O . ASP A 1 93 ? 8.189 18.155 -8.099 1.00 84.06 93 ASP A O 1
ATOM 734 N N . GLU A 1 94 ? 8.890 18.922 -6.107 1.00 82.25 94 GLU A N 1
ATOM 735 C CA . GLU A 1 94 ? 9.625 17.705 -5.737 1.00 82.25 94 GLU A CA 1
ATOM 736 C C . GLU A 1 94 ? 8.683 16.498 -5.636 1.00 82.25 94 GLU A C 1
ATOM 738 O O . GLU A 1 94 ? 8.956 15.455 -6.225 1.00 82.25 94 GLU A O 1
ATOM 743 N N . ALA A 1 95 ? 7.535 16.647 -4.968 1.00 77.62 95 ALA A N 1
ATOM 744 C CA . ALA A 1 95 ? 6.533 15.589 -4.869 1.00 77.62 95 ALA A CA 1
ATOM 745 C C . ALA A 1 95 ? 5.984 15.181 -6.248 1.00 77.62 95 ALA A C 1
ATOM 747 O O . ALA A 1 95 ? 5.775 13.997 -6.507 1.00 77.62 95 ALA A O 1
ATOM 748 N N . PHE A 1 96 ? 5.784 16.144 -7.153 1.00 74.56 96 PHE A N 1
ATOM 749 C CA . PHE A 1 96 ? 5.337 15.869 -8.518 1.00 74.56 96 PHE A CA 1
ATOM 750 C C . PHE A 1 96 ? 6.391 15.109 -9.334 1.00 74.56 96 PHE A C 1
ATOM 752 O O . PHE A 1 96 ? 6.042 14.165 -10.045 1.00 74.56 96 PHE A O 1
ATOM 759 N N . GLN A 1 97 ? 7.667 15.490 -9.220 1.00 74.62 97 GLN A N 1
ATOM 760 C CA . GLN A 1 97 ? 8.768 14.788 -9.886 1.00 74.62 97 GLN A CA 1
ATOM 761 C C . GLN A 1 97 ? 8.906 13.355 -9.372 1.00 74.62 97 GLN A C 1
ATOM 763 O O . GLN A 1 97 ? 8.943 12.436 -10.183 1.00 74.62 97 GLN A O 1
ATOM 768 N N . ILE A 1 98 ? 8.876 13.156 -8.051 1.00 70.81 98 ILE A N 1
ATOM 769 C CA . ILE A 1 98 ? 8.923 11.825 -7.427 1.00 70.81 98 ILE A CA 1
ATOM 770 C C . ILE A 1 98 ? 7.740 10.965 -7.889 1.00 70.81 98 ILE A C 1
ATOM 772 O O . ILE A 1 98 ? 7.927 9.814 -8.265 1.00 70.81 98 ILE A O 1
ATOM 776 N N . GLY A 1 99 ? 6.523 11.516 -7.871 1.00 67.19 99 GLY A N 1
ATOM 777 C CA . GLY A 1 99 ? 5.307 10.741 -8.113 1.00 67.19 99 GLY A CA 1
ATOM 778 C C . GLY A 1 99 ? 5.007 10.441 -9.582 1.00 67.19 99 GLY A C 1
ATOM 779 O O . GLY A 1 99 ? 4.477 9.379 -9.880 1.00 67.19 99 GLY A O 1
ATOM 780 N N . ARG A 1 100 ? 5.287 11.362 -10.514 1.00 66.38 100 ARG A N 1
ATOM 781 C CA . ARG A 1 100 ? 4.780 11.244 -11.897 1.00 66.38 100 ARG A CA 1
ATOM 782 C C . ARG A 1 100 ? 5.860 11.093 -12.963 1.00 66.38 100 ARG A C 1
ATOM 784 O O . ARG A 1 100 ? 5.621 10.397 -13.943 1.00 66.38 100 ARG A O 1
ATOM 791 N N . GLY A 1 101 ? 7.003 11.757 -12.797 1.00 63.50 101 GLY A N 1
ATOM 792 C CA . GLY A 1 101 ? 8.129 11.660 -13.735 1.00 63.50 101 GLY A CA 1
ATOM 793 C C . GLY A 1 101 ? 9.080 10.519 -13.377 1.00 63.50 101 GLY A C 1
ATOM 794 O O . GLY A 1 101 ? 9.407 9.691 -14.220 1.00 63.50 101 GLY A O 1
ATOM 795 N N . GLY A 1 102 ? 9.448 10.436 -12.098 1.00 68.81 102 GLY A N 1
ATOM 796 C CA . GLY A 1 102 ? 10.513 9.562 -11.616 1.00 68.81 102 GLY A CA 1
ATOM 797 C C . GLY A 1 102 ? 10.163 8.080 -11.602 1.00 68.81 102 GLY A C 1
ATOM 798 O O . GLY A 1 102 ? 11.019 7.277 -11.937 1.00 68.81 102 GLY A O 1
ATOM 799 N N . ILE A 1 103 ? 8.916 7.694 -11.298 1.00 71.81 103 ILE A N 1
ATOM 800 C CA . ILE A 1 103 ? 8.570 6.273 -11.082 1.00 71.81 103 ILE A CA 1
ATOM 801 C C . ILE A 1 103 ? 8.889 5.411 -12.308 1.00 71.81 103 ILE A C 1
ATOM 803 O O . ILE A 1 103 ? 9.545 4.382 -12.191 1.00 71.81 103 ILE A O 1
ATOM 807 N N . ILE A 1 104 ? 8.442 5.825 -13.496 1.00 72.19 104 ILE A N 1
ATOM 808 C CA . ILE A 1 104 ? 8.688 5.052 -14.720 1.00 72.19 104 ILE A CA 1
ATOM 809 C C . ILE A 1 104 ? 10.178 5.093 -15.078 1.00 72.19 104 ILE A C 1
ATOM 811 O O . ILE A 1 104 ? 10.752 4.075 -15.452 1.00 72.19 104 ILE A O 1
ATOM 815 N N . GLU A 1 105 ? 10.818 6.254 -14.951 1.00 76.69 105 GLU A N 1
ATOM 816 C CA . GLU A 1 105 ? 12.233 6.426 -15.287 1.00 76.69 105 GLU A CA 1
ATOM 817 C C . GLU A 1 105 ? 13.162 5.619 -14.370 1.00 76.69 105 GLU A C 1
ATOM 819 O O . GLU A 1 105 ? 14.148 5.056 -14.852 1.00 76.69 105 GLU A O 1
ATOM 824 N N . ASP A 1 106 ? 12.836 5.522 -13.082 1.00 75.62 106 ASP A N 1
ATOM 825 C CA . ASP A 1 106 ? 13.571 4.755 -12.080 1.00 75.62 106 ASP A CA 1
ATOM 826 C C . ASP A 1 106 ? 13.464 3.248 -12.346 1.00 75.62 106 ASP A C 1
ATOM 828 O O . ASP A 1 106 ? 14.481 2.550 -12.344 1.00 75.62 106 ASP A O 1
ATOM 832 N N . GLU A 1 107 ? 12.263 2.752 -12.660 1.00 75.94 107 GLU A N 1
ATOM 833 C CA . GLU A 1 107 ? 12.053 1.342 -13.014 1.00 75.94 107 GLU A CA 1
ATOM 834 C C . GLU A 1 107 ? 12.764 0.990 -14.335 1.00 75.94 107 GLU A C 1
ATOM 836 O O . GLU A 1 107 ? 13.449 -0.032 -14.423 1.00 75.94 107 GLU A O 1
ATOM 841 N N . LEU A 1 108 ? 12.699 1.865 -15.348 1.00 78.00 108 LEU A N 1
ATOM 842 C CA . LEU A 1 108 ? 13.441 1.689 -16.605 1.00 78.00 108 LEU A CA 1
ATOM 843 C C . LEU A 1 108 ? 14.958 1.732 -16.390 1.00 78.00 108 LEU A C 1
ATOM 845 O O . LEU A 1 108 ? 15.693 0.930 -16.965 1.00 78.00 108 LEU A O 1
ATOM 849 N N . ARG A 1 109 ? 15.460 2.637 -15.540 1.00 82.38 109 ARG A N 1
ATOM 850 C CA . ARG A 1 109 ? 16.883 2.669 -15.167 1.00 82.38 109 ARG A CA 1
ATOM 851 C C . ARG A 1 109 ? 17.315 1.326 -14.576 1.00 82.38 109 ARG A C 1
ATOM 853 O O . ARG A 1 109 ? 18.349 0.806 -14.984 1.00 82.38 109 ARG A O 1
A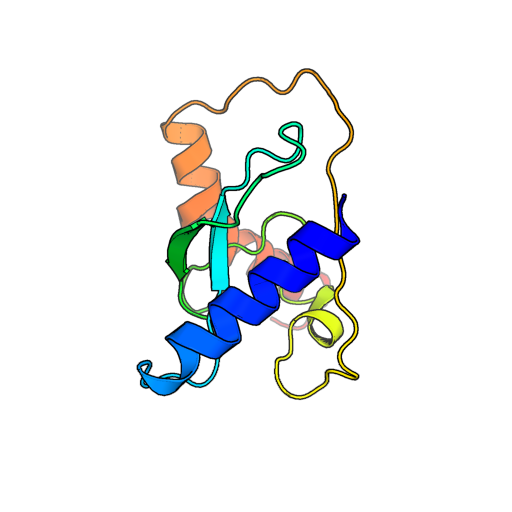TOM 860 N N . CYS A 1 110 ? 16.506 0.749 -13.693 1.00 79.12 110 CYS A N 1
ATOM 861 C CA . CYS A 1 110 ? 16.782 -0.544 -13.072 1.00 79.12 110 CYS A CA 1
ATOM 862 C C . CYS A 1 110 ? 16.856 -1.687 -14.105 1.00 79.12 110 CYS A C 1
ATOM 864 O O . CYS A 1 110 ? 17.750 -2.533 -14.037 1.00 79.12 110 CYS A O 1
ATOM 866 N N . LEU A 1 111 ? 15.970 -1.693 -15.109 1.00 80.88 111 LEU A N 1
ATOM 867 C CA . LEU A 1 111 ? 16.025 -2.659 -16.216 1.00 80.88 111 LEU A CA 1
ATOM 868 C C . LEU A 1 111 ? 17.291 -2.504 -17.069 1.00 80.88 111 LEU A C 1
ATOM 870 O O . LEU A 1 111 ? 17.943 -3.506 -17.378 1.00 80.88 111 LEU A O 1
ATOM 874 N N . ARG A 1 112 ? 17.682 -1.264 -17.393 1.00 86.50 112 ARG A N 1
ATOM 875 C CA . ARG A 1 112 ? 18.921 -0.974 -18.136 1.00 86.50 112 ARG A CA 1
ATOM 876 C C . ARG A 1 112 ? 20.168 -1.424 -17.388 1.00 86.50 112 ARG A C 1
ATOM 878 O O . ARG A 1 112 ? 21.043 -2.051 -17.978 1.00 86.50 112 ARG A O 1
ATOM 885 N N . GLU A 1 113 ? 20.242 -1.165 -16.084 1.00 87.38 113 GLU A N 1
ATOM 886 C CA . GLU A 1 113 ? 21.357 -1.613 -15.234 1.00 87.38 113 GLU A CA 1
ATOM 887 C C . GLU A 1 113 ? 21.497 -3.146 -15.202 1.00 87.38 113 GLU A C 1
ATOM 889 O O . GLU A 1 113 ? 22.592 -3.666 -14.988 1.00 87.38 113 GLU A O 1
ATOM 894 N N . ARG A 1 114 ? 20.408 -3.876 -15.474 1.00 83.00 114 ARG A N 1
ATOM 895 C CA . ARG A 1 114 ? 20.372 -5.346 -15.561 1.00 83.00 114 ARG A CA 1
ATOM 896 C C . ARG A 1 114 ? 20.578 -5.889 -16.976 1.00 83.00 114 ARG A C 1
ATOM 898 O O . ARG A 1 114 ? 20.625 -7.106 -17.140 1.00 83.00 114 ARG A O 1
ATOM 905 N N . GLY A 1 115 ? 20.688 -5.025 -17.988 1.00 82.88 115 GLY A N 1
ATOM 906 C CA . GLY A 1 115 ? 20.789 -5.424 -19.396 1.00 82.88 115 GLY A CA 1
ATOM 907 C C . GLY A 1 115 ? 19.519 -6.087 -19.942 1.00 82.88 115 GLY A C 1
ATOM 908 O O . GLY A 1 115 ? 19.615 -6.973 -20.791 1.00 82.88 115 GLY A O 1
ATOM 909 N N . LEU A 1 116 ? 18.348 -5.710 -19.415 1.00 76.94 116 LEU A N 1
ATOM 910 C CA . LEU A 1 116 ? 17.039 -6.266 -19.790 1.00 76.94 116 LEU A CA 1
ATOM 911 C C . LEU A 1 116 ? 16.207 -5.331 -20.692 1.00 76.94 1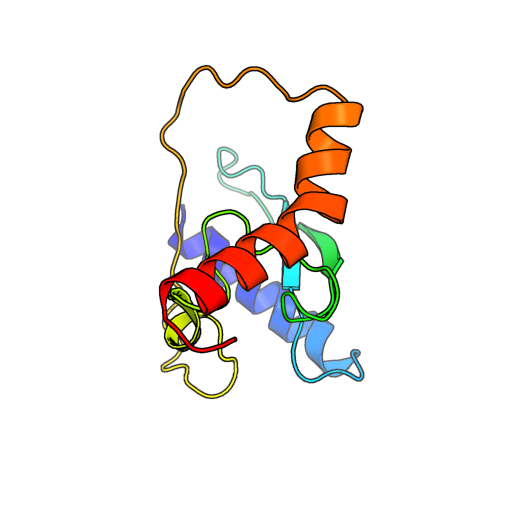16 LEU A C 1
ATOM 913 O O . LEU A 1 116 ? 15.155 -5.749 -21.174 1.00 76.94 116 LEU A O 1
ATOM 917 N N . GLU A 1 117 ? 16.680 -4.102 -20.916 1.00 68.81 117 GLU A N 1
ATOM 918 C CA . GLU A 1 117 ? 16.179 -3.106 -21.880 1.00 68.81 117 GLU A CA 1
ATOM 919 C C . GLU A 1 117 ? 17.347 -2.639 -22.759 1.00 68.81 117 GLU A C 1
ATOM 921 O O . GLU A 1 117 ? 17.286 -2.864 -23.990 1.00 68.81 117 GLU A O 1
#

Foldseek 3Di:
DVVVVVVLVVVVCVVCVVVDPDDDWDWDWDWPVVPPPIHIDTDDTGHDDVVRLDDPVVDQCVVCVCVRPPVNDPPDDDDDDDDDDDDDDDDPVRVCCVRHVCSVVVNVVVCVVVVND

Organism: NCBI:txid1460502

Sequence (117 aa):
MLGRLASQARHLWSRIAPDLNFKSCILDVYAEVLDPEFEVKLIEINPWGAHSGSGSLLFHWLDDAAILDPQQHDSTTMIRLLEAGEAKAPTRDEAFQIGRGGIIEDELRCLRERGLE